Protein AF-A0A3R9I979-F1 (afdb_monomer)

Secondary structure (DSSP, 8-state):
--------------PPPHHHHHHHHHHHHHHHHHHHHHHHHHHHT---SSHHHHHHHHHHHHHTT-

Structure (mmCIF, N/CA/C/O backbone):
data_AF-A0A3R9I979-F1
#
_entry.id   AF-A0A3R9I979-F1
#
loop_
_atom_site.group_PDB
_atom_site.id
_atom_site.type_symbol
_atom_site.label_atom_id
_atom_site.label_alt_id
_atom_site.label_comp_id
_atom_site.label_asym_id
_atom_site.label_entity_id
_atom_site.label_seq_id
_atom_site.pdbx_PDB_ins_code
_atom_site.Cartn_x
_atom_site.Cartn_y
_atom_site.Cartn_z
_atom_site.occupancy
_atom_site.B_iso_or_equiv
_atom_site.auth_seq_id
_atom_site.auth_comp_id
_atom_site.auth_asym_id
_atom_site.auth_atom_id
_atom_site.pdbx_PDB_model_num
ATOM 1 N N . MET A 1 1 ? 1.686 -16.574 60.147 1.00 40.75 1 MET A N 1
ATOM 2 C CA . MET A 1 1 ? 1.567 -16.512 58.676 1.00 40.75 1 MET A CA 1
ATOM 3 C C . MET A 1 1 ? 0.738 -15.290 58.353 1.00 40.75 1 MET A C 1
ATOM 5 O O . MET A 1 1 ? -0.428 -15.255 58.723 1.00 40.75 1 MET A O 1
ATOM 9 N N . VAL A 1 2 ? 1.363 -14.256 57.795 1.00 45.16 2 VAL A N 1
ATOM 10 C CA . VAL A 1 2 ? 0.650 -13.074 57.308 1.00 45.16 2 VAL A CA 1
ATOM 11 C C . VAL A 1 2 ? 0.040 -13.489 55.975 1.00 45.16 2 VAL A C 1
ATOM 13 O O . VAL A 1 2 ? 0.771 -13.812 55.045 1.00 45.16 2 VAL A O 1
ATOM 16 N N . LEU A 1 3 ? -1.288 -13.589 55.915 1.00 51.44 3 LEU A N 1
ATOM 17 C CA . LEU A 1 3 ? -2.000 -13.727 54.649 1.00 51.44 3 LEU A CA 1
ATOM 18 C C . LEU A 1 3 ? -1.919 -12.366 53.959 1.00 51.44 3 LEU A C 1
ATOM 20 O O . LEU A 1 3 ? -2.803 -11.527 54.113 1.00 51.44 3 LEU A O 1
ATOM 24 N N . GLU A 1 4 ? -0.814 -12.120 53.262 1.00 56.22 4 GLU A N 1
ATOM 25 C CA . GLU A 1 4 ? -0.734 -11.030 52.301 1.00 56.22 4 GLU A CA 1
ATOM 26 C C . GLU A 1 4 ? -1.727 -11.360 51.189 1.00 56.22 4 GLU A C 1
ATOM 28 O O . GLU A 1 4 ? -1.475 -12.169 50.299 1.00 56.22 4 GLU A O 1
ATOM 33 N N . THR A 1 5 ? -2.923 -10.784 51.300 1.00 56.22 5 THR A N 1
ATOM 34 C CA . THR A 1 5 ? -3.889 -10.711 50.211 1.00 56.22 5 THR A CA 1
ATOM 35 C C . THR A 1 5 ? -3.172 -10.138 49.001 1.00 56.22 5 THR A C 1
ATOM 37 O O . THR A 1 5 ? -2.903 -8.937 48.950 1.00 56.22 5 THR A O 1
ATOM 40 N N . VAL A 1 6 ? -2.859 -11.008 48.041 1.00 58.25 6 VAL A N 1
ATOM 41 C CA . VAL A 1 6 ? -2.475 -10.628 46.687 1.00 58.25 6 VAL A CA 1
ATOM 42 C C . VAL A 1 6 ? -3.613 -9.767 46.159 1.00 58.25 6 VAL A C 1
ATOM 44 O O . VAL A 1 6 ? -4.672 -10.266 45.779 1.00 58.25 6 VAL A O 1
ATOM 47 N N . ARG A 1 7 ? -3.432 -8.446 46.206 1.00 58.34 7 ARG A N 1
ATOM 48 C CA . ARG A 1 7 ? -4.280 -7.527 45.462 1.00 58.34 7 ARG A CA 1
ATOM 49 C C . ARG A 1 7 ? -3.964 -7.791 43.998 1.00 58.34 7 ARG A C 1
ATOM 51 O O . ARG A 1 7 ? -2.971 -7.292 43.482 1.00 58.34 7 ARG A O 1
ATOM 58 N N . LEU A 1 8 ? -4.789 -8.611 43.354 1.00 56.97 8 LEU A N 1
ATOM 59 C CA . LEU A 1 8 ? -4.963 -8.554 41.912 1.00 56.97 8 LEU A CA 1
ATOM 60 C C . LEU A 1 8 ? -5.435 -7.131 41.619 1.00 56.97 8 LEU A C 1
ATOM 62 O O . LEU A 1 8 ? -6.617 -6.822 41.735 1.00 56.97 8 LEU A O 1
ATOM 66 N N . SER A 1 9 ? -4.497 -6.234 41.324 1.00 55.97 9 SER A N 1
ATOM 67 C CA . SER A 1 9 ? -4.809 -5.014 40.604 1.00 55.97 9 SER A CA 1
ATOM 68 C C . SER A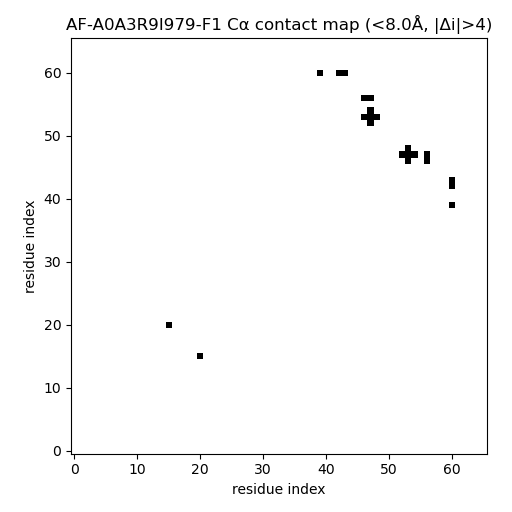 1 9 ? -5.236 -5.459 39.211 1.00 55.97 9 SER A C 1
ATOM 70 O O . SER A 1 9 ? -4.433 -5.476 38.282 1.00 55.97 9 SER A O 1
ATOM 72 N N . THR A 1 10 ? -6.490 -5.878 39.063 1.00 59.38 10 THR A N 1
ATOM 73 C CA . THR A 1 10 ? -7.188 -5.761 37.788 1.00 59.38 10 THR A CA 1
ATOM 74 C C . THR A 1 10 ? -7.312 -4.265 37.545 1.00 59.38 10 THR A C 1
ATOM 76 O O . THR A 1 10 ? -8.331 -3.660 37.863 1.00 59.38 10 THR A O 1
ATOM 79 N N . GLY A 1 11 ? -6.207 -3.643 37.123 1.00 52.94 11 GLY A N 1
ATOM 80 C CA . GLY A 1 11 ? -6.264 -2.344 36.487 1.00 52.94 11 GLY A CA 1
ATOM 81 C C . GLY A 1 11 ? -7.207 -2.539 35.318 1.00 52.94 11 GLY A C 1
ATOM 82 O O . GL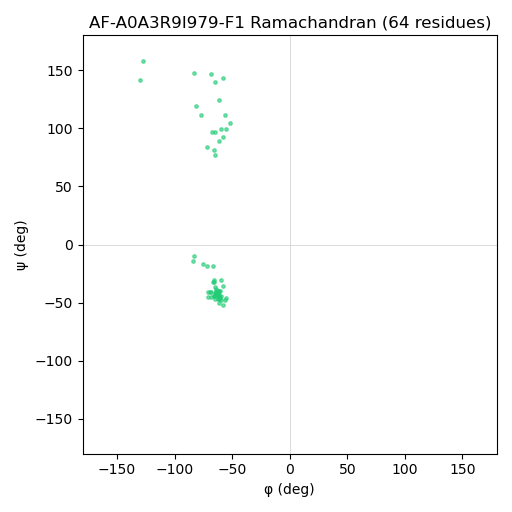Y A 1 11 ? -6.917 -3.346 34.439 1.00 52.94 11 GLY A O 1
ATOM 83 N N . GLU A 1 12 ? -8.381 -1.926 35.400 1.00 59.69 12 GLU A N 1
ATOM 84 C CA . GLU A 1 12 ? -9.309 -1.844 34.285 1.00 59.69 12 GLU A CA 1
ATOM 85 C C . GLU A 1 12 ? -8.569 -1.083 33.179 1.00 59.69 12 GLU A C 1
ATOM 87 O O . GLU A 1 12 ? -8.562 0.144 33.152 1.00 59.69 12 GLU A O 1
ATOM 92 N N . GLU A 1 13 ? -7.835 -1.802 32.325 1.00 67.12 13 GLU A N 1
ATOM 93 C CA . GLU A 1 13 ? -7.400 -1.246 31.052 1.00 67.12 13 GLU A CA 1
ATOM 94 C C . GLU A 1 13 ? -8.677 -0.919 30.282 1.00 67.12 13 GLU A C 1
ATOM 96 O O . GLU A 1 13 ? -9.537 -1.786 30.113 1.00 67.12 13 GLU A O 1
ATOM 101 N N . GLU A 1 14 ? -8.823 0.335 29.850 1.00 72.56 14 GLU A N 1
ATOM 102 C CA . GLU A 1 14 ? -9.877 0.701 28.910 1.00 72.56 14 GLU A CA 1
ATOM 103 C C . GLU A 1 14 ? -9.674 -0.112 27.631 1.00 72.56 14 GLU A C 1
ATOM 105 O O . GLU A 1 14 ? -8.824 0.191 26.793 1.00 72.56 14 GLU A O 1
ATOM 110 N N . VAL A 1 15 ? -10.445 -1.190 27.503 1.00 81.00 15 VAL A N 1
ATOM 111 C CA . VAL A 1 15 ? -10.477 -1.988 26.288 1.00 81.00 15 VAL A CA 1
ATOM 112 C C . VAL A 1 15 ? -11.401 -1.279 25.314 1.00 81.00 15 VAL A C 1
ATOM 114 O O . VAL A 1 15 ? -12.586 -1.083 25.588 1.00 81.00 15 VAL A O 1
ATOM 117 N N . GLU A 1 16 ? -10.850 -0.888 24.172 1.00 84.12 16 GLU A N 1
ATOM 118 C CA . GLU A 1 16 ? -11.628 -0.285 23.099 1.00 84.12 16 GLU A CA 1
ATOM 119 C C . GLU A 1 16 ? -12.757 -1.221 22.639 1.00 84.12 16 GLU A C 1
ATOM 121 O O . GLU A 1 16 ? -12.601 -2.447 22.592 1.00 84.12 16 GLU A O 1
ATOM 126 N N . SER A 1 17 ? -13.916 -0.651 22.294 1.00 92.50 17 SER A N 1
ATOM 127 C CA . SER A 1 17 ? -15.055 -1.456 21.863 1.00 92.50 17 SER A CA 1
ATOM 128 C C . SER A 1 17 ? -14.783 -2.109 20.504 1.00 92.50 17 SER A C 1
ATOM 130 O O . SER A 1 17 ? -14.151 -1.532 19.617 1.00 92.50 17 SER A O 1
ATOM 132 N N . LEU A 1 18 ? -15.321 -3.314 20.292 1.00 93.12 18 LEU A N 1
ATOM 133 C CA . LEU A 1 18 ? -15.196 -3.999 19.000 1.00 93.12 18 LEU A CA 1
ATOM 134 C C . LEU A 1 18 ? -15.805 -3.181 17.849 1.00 93.12 18 LEU A C 1
ATOM 136 O O . LEU A 1 18 ? -15.321 -3.257 16.723 1.00 93.12 18 LEU A O 1
ATOM 140 N N . THR A 1 19 ? -16.836 -2.379 18.125 1.00 92.31 19 THR A N 1
ATOM 141 C CA . THR A 1 19 ? -17.460 -1.483 17.142 1.00 92.31 19 THR A CA 1
ATOM 142 C C . THR A 1 19 ? -16.497 -0.390 16.690 1.00 92.31 19 THR A C 1
ATOM 144 O O . THR A 1 19 ? -16.414 -0.099 15.493 1.00 92.31 19 THR A O 1
ATOM 147 N N . ASP A 1 20 ? -15.738 0.184 17.623 1.00 92.50 20 ASP A N 1
ATOM 148 C CA . ASP A 1 20 ? -14.744 1.215 17.319 1.00 92.50 20 ASP A CA 1
ATOM 149 C C . ASP A 1 20 ? -13.572 0.616 16.538 1.00 92.50 20 ASP A C 1
ATOM 151 O O . ASP A 1 20 ? -13.153 1.178 15.527 1.00 92.50 20 ASP A O 1
ATOM 155 N N . ILE A 1 21 ? -13.120 -0.584 16.918 1.00 94.12 21 ILE A N 1
ATOM 156 C CA . ILE A 1 21 ? -12.080 -1.327 16.192 1.00 94.12 21 ILE A CA 1
ATOM 157 C C . ILE A 1 21 ? -12.520 -1.615 14.752 1.00 94.12 21 ILE A C 1
ATOM 159 O O . ILE A 1 21 ? -11.774 -1.345 13.812 1.00 94.12 21 ILE A O 1
ATOM 163 N N . VAL A 1 22 ? -13.741 -2.119 14.548 1.00 95.81 22 VAL A N 1
ATOM 164 C CA . VAL A 1 22 ? -14.280 -2.376 13.201 1.00 95.81 22 VAL A CA 1
ATOM 165 C C . VAL A 1 22 ? -14.383 -1.080 12.396 1.00 95.81 22 VAL A C 1
ATOM 167 O O . VAL A 1 22 ? -14.049 -1.065 11.211 1.00 95.81 22 VAL A O 1
ATOM 170 N N . SER A 1 23 ? -14.797 0.020 13.027 1.00 95.75 23 SER A N 1
ATOM 171 C CA . SER A 1 23 ? -14.875 1.331 12.373 1.00 95.75 23 SER A CA 1
ATOM 172 C C . SER A 1 23 ? -13.496 1.809 11.910 1.00 95.75 23 SER A C 1
ATOM 174 O O . SER A 1 23 ? -13.338 2.161 10.739 1.00 95.75 23 SER A O 1
ATOM 176 N N . LYS A 1 24 ? -12.479 1.714 12.775 1.00 96.62 24 LYS A N 1
ATOM 177 C CA . LYS A 1 24 ? -11.083 2.046 12.449 1.00 96.62 24 LYS A CA 1
ATOM 178 C C . LYS A 1 24 ? -10.499 1.157 11.358 1.00 96.62 24 LYS A C 1
ATOM 180 O O . LYS A 1 24 ? -9.796 1.656 10.482 1.00 96.62 24 LYS A O 1
ATOM 185 N N . ILE A 1 25 ? -10.790 -0.145 11.372 1.00 96.44 25 ILE A N 1
ATOM 186 C CA . ILE A 1 25 ? -10.356 -1.074 10.316 1.00 96.44 25 ILE A CA 1
ATOM 187 C C . ILE A 1 25 ? -10.955 -0.653 8.973 1.00 96.44 25 ILE A C 1
ATOM 189 O O . ILE A 1 25 ? -10.237 -0.555 7.982 1.00 96.44 25 ILE A O 1
ATOM 193 N N . ASN A 1 26 ? -12.252 -0.350 8.936 1.00 96.75 26 ASN A N 1
ATOM 194 C CA . ASN A 1 26 ? -12.917 0.070 7.705 1.00 96.75 26 ASN A CA 1
ATOM 195 C C . ASN A 1 26 ? -12.369 1.399 7.168 1.00 96.75 26 ASN A C 1
ATOM 197 O O . ASN A 1 26 ? -12.195 1.551 5.960 1.00 96.75 26 ASN A O 1
ATOM 201 N N . GLU A 1 27 ? -12.081 2.359 8.046 1.00 97.69 27 GLU A N 1
ATOM 202 C CA . GLU A 1 27 ? -11.441 3.623 7.672 1.00 97.69 27 GLU A CA 1
ATOM 203 C C . GLU A 1 27 ? -10.012 3.412 7.153 1.00 97.69 27 GLU A C 1
ATOM 205 O O . GLU A 1 27 ? -9.627 3.968 6.120 1.00 97.69 27 GLU A O 1
ATOM 210 N N . THR A 1 28 ? -9.246 2.552 7.824 1.00 97.44 28 THR A N 1
ATOM 211 C CA . THR A 1 28 ? -7.881 2.194 7.425 1.00 97.44 28 THR A CA 1
ATOM 212 C C . THR A 1 28 ? -7.878 1.535 6.050 1.00 97.44 28 THR A C 1
ATOM 214 O O . THR A 1 28 ? -7.108 1.941 5.186 1.00 97.44 28 THR A O 1
ATOM 217 N N . ASN A 1 29 ? -8.786 0.590 5.799 1.00 97.19 29 ASN A N 1
ATOM 218 C CA . ASN A 1 29 ? -8.903 -0.087 4.507 1.00 97.19 29 ASN A CA 1
ATOM 219 C C . ASN A 1 29 ? -9.233 0.895 3.378 1.00 97.19 29 ASN A C 1
ATOM 221 O O . ASN A 1 29 ? -8.575 0.870 2.343 1.00 97.19 29 ASN A O 1
ATOM 225 N N . LYS A 1 30 ? -10.171 1.826 3.597 1.00 97.06 30 LYS A N 1
ATOM 226 C CA . LYS A 1 30 ? -10.468 2.888 2.619 1.00 97.06 30 LYS A CA 1
ATOM 227 C C . LYS A 1 30 ? -9.261 3.779 2.344 1.00 97.06 30 LYS A C 1
ATOM 229 O O . LYS A 1 30 ? -9.027 4.176 1.204 1.00 97.06 30 LYS A O 1
ATOM 234 N N . THR A 1 31 ? -8.500 4.105 3.385 1.00 97.38 31 THR A N 1
ATOM 235 C CA . THR A 1 31 ? -7.287 4.916 3.251 1.00 97.38 31 THR A CA 1
ATOM 236 C C . THR A 1 31 ? -6.227 4.172 2.445 1.00 97.38 31 THR A C 1
ATOM 238 O O . THR A 1 31 ? -5.651 4.759 1.532 1.00 97.38 31 THR A O 1
ATOM 241 N N . ILE A 1 32 ? -6.022 2.881 2.722 1.00 96.25 32 ILE A N 1
ATOM 242 C CA . ILE A 1 32 ? -5.119 2.011 1.959 1.00 96.25 32 ILE A CA 1
ATOM 243 C C . ILE A 1 32 ? -5.544 1.982 0.491 1.00 96.25 32 ILE A C 1
ATOM 245 O O . ILE A 1 32 ? -4.730 2.288 -0.370 1.00 96.25 32 ILE A O 1
ATOM 249 N N . GLU A 1 33 ? -6.814 1.701 0.197 1.00 93.69 33 GLU A N 1
ATOM 250 C CA . GLU A 1 33 ? -7.334 1.668 -1.176 1.00 93.69 33 GLU A CA 1
ATOM 251 C C . GLU A 1 33 ? -7.088 2.993 -1.913 1.00 93.69 33 GLU A C 1
ATOM 253 O O . GLU A 1 33 ? -6.556 3.002 -3.025 1.00 93.69 33 GLU A O 1
ATOM 258 N N . SER A 1 34 ? -7.411 4.124 -1.278 1.00 95.31 34 SER A N 1
ATOM 259 C CA . SER A 1 34 ? -7.213 5.451 -1.867 1.00 95.31 34 SER A CA 1
ATOM 260 C C . SER A 1 34 ? -5.736 5.769 -2.109 1.00 95.31 34 SER A C 1
ATOM 262 O O . SER A 1 34 ? -5.392 6.346 -3.143 1.00 95.31 34 SER A O 1
ATOM 264 N N . GLN A 1 35 ? -4.858 5.430 -1.166 1.00 95.62 35 GLN A N 1
ATOM 265 C CA . GLN A 1 35 ? -3.423 5.686 -1.281 1.00 95.62 35 GLN A CA 1
ATOM 266 C C . GLN A 1 35 ? -2.774 4.775 -2.321 1.00 95.62 35 GLN A C 1
ATOM 268 O O . GLN A 1 35 ? -1.970 5.244 -3.125 1.00 95.62 35 GLN A O 1
ATOM 273 N N . THR A 1 36 ? -3.155 3.498 -2.360 1.00 93.19 36 THR A N 1
ATOM 274 C CA . THR A 1 36 ? -2.706 2.550 -3.381 1.00 93.19 36 THR A CA 1
ATOM 275 C C . THR A 1 36 ? -3.136 3.004 -4.773 1.00 93.19 36 THR A C 1
ATOM 277 O O . THR A 1 36 ? -2.309 3.004 -5.683 1.00 93.19 36 THR A O 1
ATOM 280 N N . ALA A 1 37 ? -4.380 3.460 -4.946 1.00 91.62 37 ALA A N 1
ATOM 281 C CA . ALA A 1 37 ? -4.855 3.991 -6.223 1.00 91.62 37 ALA A CA 1
ATOM 282 C C . ALA A 1 37 ? -4.051 5.221 -6.675 1.00 91.62 37 ALA A C 1
ATOM 284 O O . ALA A 1 37 ? -3.599 5.270 -7.819 1.00 91.62 37 ALA A O 1
ATOM 285 N N . SER A 1 38 ? -3.809 6.176 -5.770 1.00 94.19 38 SER A N 1
ATOM 286 C CA . SER A 1 38 ? -3.001 7.364 -6.070 1.00 94.19 38 SER A CA 1
ATOM 287 C C . SER A 1 38 ? -1.557 7.002 -6.428 1.00 94.19 38 SER A C 1
ATOM 289 O O . SER A 1 38 ? -1.008 7.525 -7.395 1.00 94.19 38 SER A O 1
ATOM 291 N N . LEU A 1 39 ? -0.949 6.057 -5.707 1.00 93.31 39 LEU A N 1
ATOM 292 C CA . LEU A 1 39 ? 0.402 5.591 -6.009 1.00 93.31 39 LEU A CA 1
ATOM 293 C C . LEU A 1 39 ? 0.475 4.922 -7.388 1.00 93.31 39 LEU A C 1
ATOM 295 O O . LEU A 1 39 ? 1.398 5.197 -8.151 1.00 93.31 39 LEU A O 1
ATOM 299 N N . LEU A 1 40 ? -0.494 4.072 -7.735 1.00 90.56 40 LEU A N 1
ATOM 300 C CA . LEU A 1 40 ? -0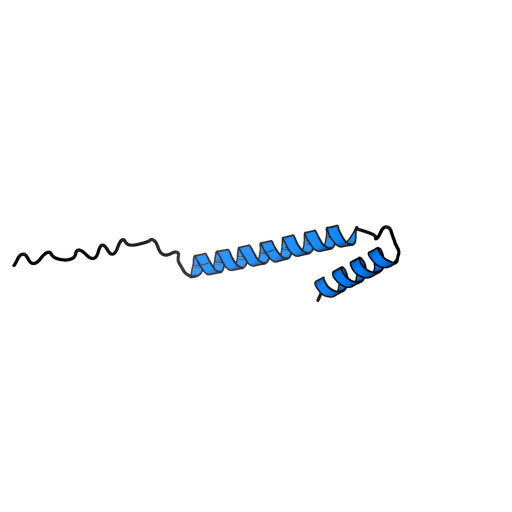.545 3.423 -9.049 1.00 90.56 40 LEU A CA 1
ATOM 301 C C . LEU A 1 40 ? -0.748 4.423 -10.187 1.00 90.56 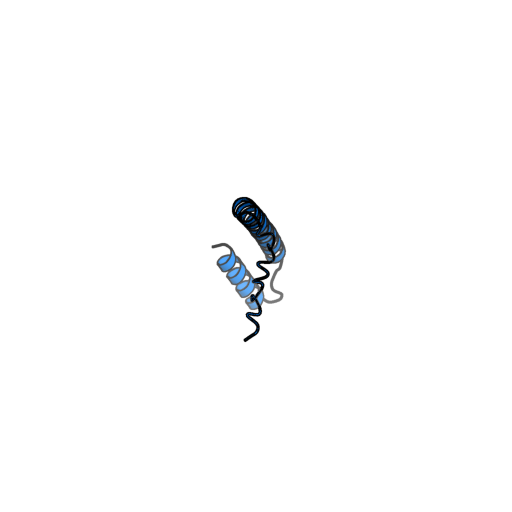40 LEU A C 1
ATOM 303 O O . LEU A 1 40 ? -0.166 4.249 -11.258 1.00 90.56 40 LEU A O 1
ATOM 307 N N . GLU A 1 41 ? -1.538 5.470 -9.965 1.00 90.31 41 GLU A N 1
ATOM 308 C CA . GLU A 1 41 ? -1.686 6.568 -10.918 1.00 90.31 41 GLU A CA 1
ATOM 309 C C . GLU A 1 41 ? -0.348 7.281 -11.144 1.00 90.31 41 GLU A C 1
ATOM 311 O O . GLU A 1 41 ? 0.087 7.413 -12.289 1.00 90.31 41 GLU A O 1
ATOM 316 N N . MET A 1 42 ? 0.346 7.662 -10.067 1.00 91.94 42 MET A N 1
ATOM 317 C CA . MET A 1 42 ? 1.661 8.308 -10.147 1.00 91.94 42 MET A CA 1
ATOM 318 C C . MET A 1 42 ? 2.692 7.425 -10.859 1.00 91.94 42 MET A C 1
ATOM 320 O O . MET A 1 42 ? 3.431 7.899 -11.719 1.00 91.94 42 MET A O 1
ATOM 324 N N . LEU A 1 43 ? 2.736 6.130 -10.538 1.00 89.50 43 LEU A N 1
ATOM 325 C CA . LEU A 1 43 ? 3.641 5.182 -11.192 1.00 89.50 43 LEU A CA 1
ATOM 326 C C . LEU A 1 43 ? 3.287 4.974 -12.671 1.00 89.50 43 LEU A C 1
ATOM 328 O O . LEU A 1 43 ? 4.184 4.788 -13.489 1.00 89.50 43 LEU A O 1
ATOM 332 N N . GLY A 1 44 ? 2.005 5.050 -13.036 1.00 86.00 44 GLY A N 1
ATOM 333 C CA . GLY A 1 44 ? 1.542 4.973 -14.423 1.00 86.00 44 GLY A CA 1
ATOM 334 C C . GLY A 1 44 ? 1.973 6.151 -15.301 1.00 86.00 44 GLY A C 1
ATOM 335 O O . GLY A 1 44 ? 1.965 6.027 -16.524 1.00 86.00 44 GLY A O 1
ATOM 336 N N . GLN A 1 45 ? 2.372 7.272 -14.696 1.00 88.88 45 GLN A N 1
ATOM 337 C CA . GLN A 1 45 ? 2.938 8.427 -15.402 1.00 88.88 45 GLN A CA 1
ATOM 338 C C . GLN A 1 45 ? 4.441 8.277 -15.680 1.00 88.88 45 GLN A C 1
ATOM 340 O O . GLN A 1 45 ? 5.015 9.095 -16.400 1.00 88.88 45 GLN A O 1
ATOM 345 N N . LEU A 1 46 ? 5.096 7.263 -15.107 1.00 89.12 46 LEU A N 1
ATOM 346 C CA . LEU A 1 46 ? 6.513 7.001 -15.332 1.00 89.12 46 LEU A CA 1
ATOM 347 C C . LEU A 1 46 ? 6.722 6.193 -16.619 1.00 89.12 46 LEU A C 1
ATOM 349 O O . LEU A 1 46 ? 5.919 5.336 -16.990 1.00 89.12 46 LEU A O 1
ATOM 353 N N . HIS A 1 47 ? 7.852 6.445 -17.277 1.00 87.31 47 HIS A N 1
ATOM 354 C CA . HIS A 1 47 ? 8.301 5.711 -18.457 1.00 87.31 47 HIS A CA 1
ATOM 355 C C . HIS A 1 47 ? 9.751 5.284 -18.264 1.00 87.31 47 HIS A C 1
ATOM 357 O O . HIS A 1 47 ? 10.557 6.031 -17.699 1.00 87.31 47 HIS A O 1
ATOM 363 N N . GLY A 1 48 ? 10.089 4.082 -18.721 1.00 83.94 48 GLY A N 1
ATOM 364 C CA . GLY A 1 48 ? 11.464 3.601 -18.645 1.00 83.94 48 GLY A CA 1
ATOM 365 C C . GLY A 1 48 ? 12.397 4.436 -19.519 1.00 83.94 48 GLY A C 1
ATOM 366 O O . GLY A 1 48 ? 12.066 4.809 -20.642 1.00 83.94 48 GLY A O 1
ATOM 367 N N . THR A 1 49 ? 13.599 4.707 -19.014 1.00 88.44 49 THR A N 1
ATOM 368 C CA . THR A 1 49 ? 14.662 5.375 -19.784 1.00 88.44 49 THR A CA 1
ATOM 369 C C . THR A 1 49 ? 15.263 4.463 -20.856 1.00 88.44 49 THR A C 1
ATOM 371 O O . THR A 1 49 ? 15.873 4.957 -21.804 1.00 88.44 49 THR A O 1
ATOM 374 N N . THR A 1 50 ? 15.065 3.145 -20.732 1.00 91.50 50 THR A N 1
ATOM 375 C CA . THR A 1 50 ? 15.365 2.138 -21.758 1.00 91.50 50 THR A CA 1
ATOM 376 C C . THR A 1 50 ? 14.133 1.264 -22.030 1.00 91.50 50 THR A C 1
ATOM 378 O O . THR A 1 50 ? 13.262 1.153 -21.159 1.00 91.50 50 THR A O 1
ATOM 381 N N .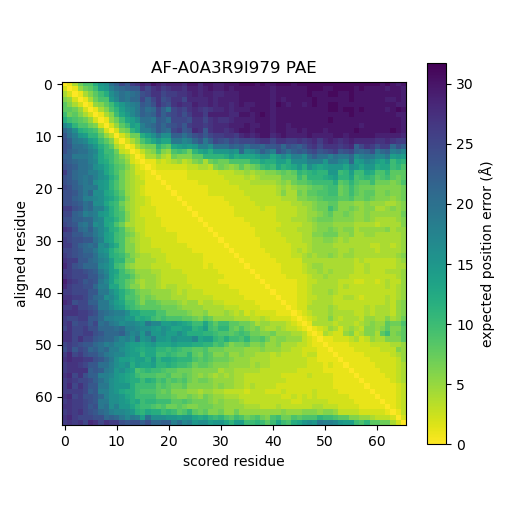 PRO A 1 51 ? 14.047 0.612 -23.205 1.00 90.62 51 PRO A N 1
ATOM 382 C CA . PRO A 1 51 ? 12.930 -0.276 -23.541 1.00 90.62 51 PRO A CA 1
ATOM 383 C C . PRO A 1 51 ? 12.738 -1.428 -22.545 1.00 90.62 51 PRO A C 1
ATOM 385 O O . PRO A 1 51 ? 11.607 -1.802 -22.236 1.00 90.62 51 PRO A O 1
ATOM 388 N N . GLU A 1 52 ? 13.829 -1.971 -22.006 1.00 92.31 52 GLU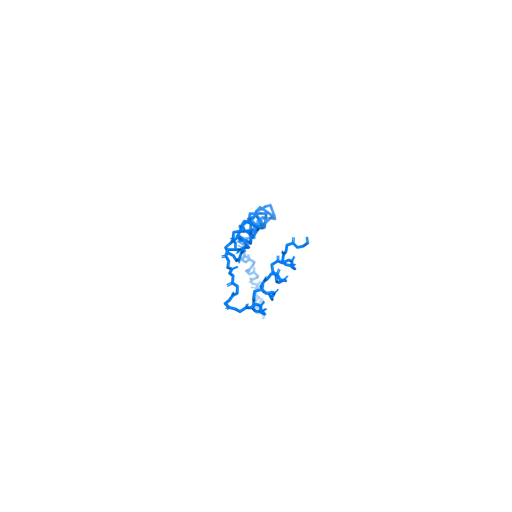 A N 1
ATOM 389 C CA . GLU A 1 52 ? 13.800 -3.058 -21.025 1.00 92.31 52 GLU A CA 1
ATOM 390 C C . GLU A 1 52 ? 13.217 -2.573 -19.695 1.00 92.31 52 GLU A C 1
ATOM 392 O O . GLU A 1 52 ? 12.340 -3.224 -19.128 1.00 92.31 52 GLU A O 1
ATOM 397 N N . ALA A 1 53 ? 13.654 -1.400 -19.224 1.00 90.81 53 ALA A N 1
ATOM 398 C CA . ALA A 1 53 ? 13.144 -0.794 -17.998 1.00 90.81 53 ALA A CA 1
ATOM 399 C C . ALA A 1 53 ? 11.656 -0.425 -18.119 1.00 90.81 53 ALA A C 1
ATOM 401 O O . ALA A 1 53 ? 10.892 -0.616 -17.174 1.00 90.81 53 ALA A O 1
ATOM 402 N N . ASP A 1 54 ? 11.229 0.055 -19.289 1.00 89.69 54 ASP A N 1
ATOM 403 C CA . ASP A 1 54 ? 9.832 0.401 -19.560 1.00 89.69 54 ASP A CA 1
ATOM 404 C C . ASP A 1 54 ? 8.935 -0.844 -19.599 1.00 89.69 54 ASP A C 1
ATOM 406 O O . ASP A 1 54 ? 7.844 -0.850 -19.031 1.00 89.69 54 ASP A O 1
ATOM 410 N N . SER A 1 55 ? 9.416 -1.935 -20.202 1.00 92.25 55 SER A N 1
ATOM 411 C CA . SER A 1 55 ? 8.700 -3.213 -20.215 1.00 92.25 55 SER A CA 1
ATOM 412 C C . SER A 1 55 ? 8.535 -3.799 -18.812 1.00 92.25 55 SER A C 1
ATOM 414 O O . SER A 1 55 ? 7.460 -4.306 -18.494 1.00 92.25 55 SER A O 1
ATOM 416 N N . VAL A 1 56 ? 9.568 -3.727 -17.966 1.00 92.25 56 VAL A N 1
ATOM 417 C CA . VAL A 1 56 ? 9.502 -4.199 -16.571 1.00 92.25 56 VAL A CA 1
ATOM 418 C C . V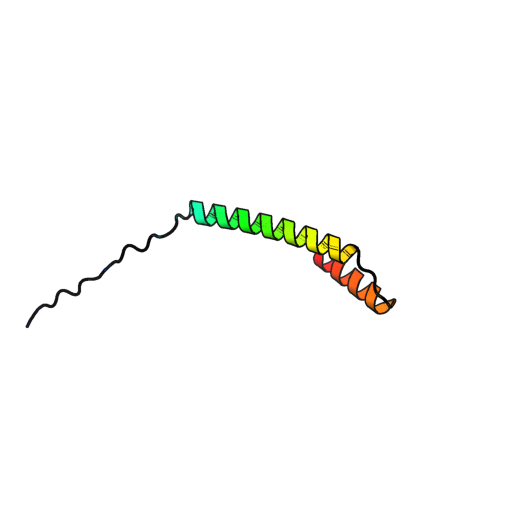AL A 1 56 ? 8.519 -3.358 -15.760 1.00 92.25 56 VAL A C 1
ATOM 420 O O . VAL A 1 56 ? 7.696 -3.914 -15.037 1.00 92.25 56 VAL A O 1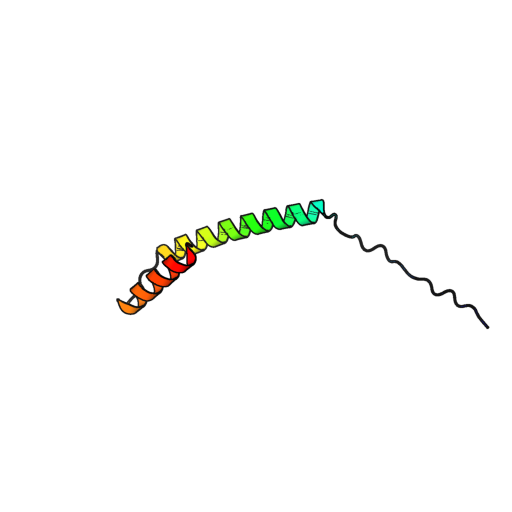
ATOM 423 N N . LEU A 1 57 ? 8.554 -2.031 -15.915 1.00 90.50 57 LEU A N 1
ATOM 424 C CA . LEU A 1 57 ? 7.620 -1.126 -15.244 1.00 90.50 57 LEU A CA 1
ATOM 425 C C . LEU A 1 57 ? 6.169 -1.393 -15.668 1.00 90.50 57 LEU A C 1
ATOM 427 O O . LEU A 1 57 ? 5.278 -1.459 -14.825 1.00 90.50 57 LEU A O 1
ATOM 431 N N . LYS A 1 58 ? 5.926 -1.598 -16.965 1.00 89.94 58 LYS A N 1
ATOM 432 C CA . LYS A 1 58 ? 4.599 -1.947 -17.489 1.00 89.94 58 LYS A CA 1
ATOM 433 C C . LYS A 1 58 ? 4.094 -3.281 -16.951 1.00 89.94 58 LYS A C 1
ATOM 435 O O . LYS A 1 58 ? 2.921 -3.366 -16.600 1.00 89.94 58 LYS A O 1
ATOM 440 N N . GLN A 1 59 ? 4.961 -4.289 -16.861 1.00 92.12 59 GLN A N 1
ATOM 441 C CA . GLN A 1 59 ? 4.596 -5.582 -16.283 1.00 92.12 59 GLN A CA 1
ATOM 442 C C . GLN A 1 59 ? 4.256 -5.445 -14.796 1.00 92.12 59 GLN A C 1
ATOM 444 O O . GLN A 1 59 ? 3.197 -5.892 -14.374 1.00 92.12 59 GLN A O 1
ATOM 449 N N . PHE A 1 60 ? 5.089 -4.740 -14.027 1.00 91.19 60 PHE A N 1
ATOM 450 C CA . PHE A 1 60 ? 4.830 -4.458 -12.615 1.00 91.19 60 PHE A CA 1
ATOM 451 C C . PHE A 1 60 ? 3.474 -3.764 -12.404 1.00 91.19 60 PHE A C 1
ATOM 453 O O . PHE A 1 60 ? 2.682 -4.174 -11.560 1.00 91.19 60 PHE A O 1
ATOM 460 N N . LEU A 1 61 ? 3.163 -2.747 -13.214 1.00 90.00 61 LEU A N 1
ATOM 461 C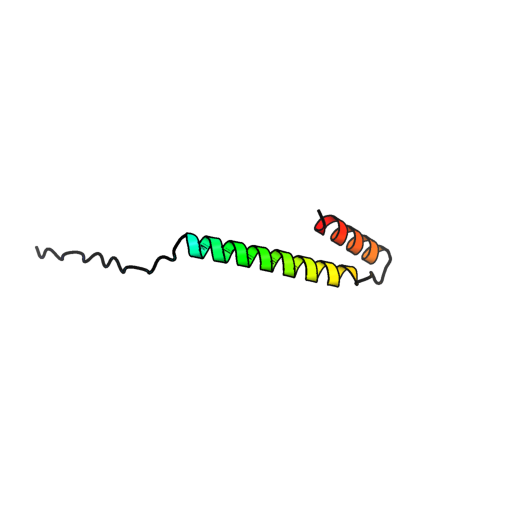 CA . LEU A 1 61 ? 1.879 -2.046 -13.153 1.00 90.00 61 LEU A CA 1
ATOM 462 C C . LEU A 1 61 ? 0.685 -2.924 -13.545 1.00 90.00 61 LEU A C 1
ATOM 464 O O . LEU A 1 61 ? -0.418 -2.679 -13.058 1.00 90.00 61 LEU A O 1
ATOM 468 N N . ALA A 1 62 ? 0.875 -3.900 -14.434 1.00 88.88 62 ALA A N 1
ATOM 469 C CA . ALA A 1 62 ? -0.162 -4.863 -14.789 1.00 88.88 62 ALA A CA 1
ATOM 470 C C . ALA A 1 62 ? -0.423 -5.838 -13.632 1.00 88.88 62 ALA A C 1
ATOM 472 O O . ALA A 1 62 ? -1.575 -6.029 -13.253 1.00 88.88 62 ALA A O 1
ATOM 473 N N . ASP A 1 63 ? 0.636 -6.360 -13.012 1.00 90.00 63 ASP A N 1
ATOM 474 C CA . ASP A 1 63 ? 0.543 -7.302 -11.892 1.00 90.00 63 ASP A CA 1
ATOM 475 C C . ASP A 1 63 ? -0.084 -6.653 -10.644 1.00 90.00 63 ASP A C 1
ATOM 477 O O . ASP A 1 63 ? -0.807 -7.303 -9.892 1.00 90.00 63 ASP A O 1
ATOM 481 N N . CYS A 1 64 ? 0.142 -5.352 -10.429 1.00 83.50 64 CYS A N 1
ATOM 482 C CA . CYS A 1 64 ? -0.471 -4.612 -9.324 1.00 83.50 64 CYS A CA 1
ATOM 483 C C . CYS A 1 64 ? -1.955 -4.276 -9.528 1.00 83.50 64 CYS A C 1
ATOM 485 O O . CYS A 1 64 ? -2.618 -3.905 -8.559 1.00 83.50 64 CYS A O 1
ATOM 487 N N . LYS A 1 65 ? -2.477 -4.344 -10.759 1.00 74.19 65 LYS A N 1
ATOM 488 C CA . LYS A 1 65 ? -3.879 -4.000 -11.048 1.00 74.19 65 LYS A CA 1
ATOM 489 C C . LYS A 1 65 ? -4.858 -5.151 -10.807 1.00 74.19 65 LYS A C 1
ATOM 491 O O . LYS A 1 65 ? -6.040 -4.849 -10.679 1.00 74.19 65 LYS A O 1
ATOM 496 N N . GLY A 1 66 ? -4.364 -6.387 -10.655 1.00 57.88 66 GLY A N 1
ATOM 497 C CA . GLY A 1 66 ? -5.181 -7.577 -10.387 1.00 57.88 66 GLY A CA 1
ATOM 498 C C . GLY A 1 66 ? -5.965 -8.042 -11.604 1.00 57.88 66 GLY A C 1
ATOM 499 O O . GLY A 1 66 ? -6.971 -7.385 -11.945 1.00 57.88 66 GLY A O 1
#

Foldseek 3Di:
DPPPPPPPPPVVDPDDDPVVVVVVVVVVVVVVVVVLVVVLVVLVPDADPDPVRRVVSVVVSVVSVD

Mean predicted aligned error: 11.07 Å

Radius of gyration: 25.6 Å; Cα contacts (8 Å, |Δi|>4): 11; chains: 1; bounding box: 33×25×82 Å

Solvent-accessible surface area (backbone atoms only — not comparable to full-atom values): 4155 Å² total; per-residue (Å²): 133,85,82,75,75,78,76,78,76,76,69,81,70,86,72,79,53,68,68,57,52,53,50,51,50,53,52,49,51,53,49,50,54,55,50,51,52,53,51,52,53,59,56,67,73,59,76,43,95,43,73,68,53,29,52,51,51,53,49,52,56,54,67,74,66,114

pLDDT: mean 83.57, std 15.57, range [40.75, 97.69]

Sequence (66 aa):
MVLETVRLSTGEEEVESLTDIVSKINETNKTIESQTASLLEMLGQLHGTTPEADSVLKQFLADCKG

Organism: Streptococcus mitis (NCBI:txid28037)